Protein AF-A0A357GV58-F1 (afdb_monomer_lite)

pLDDT: mean 77.15, std 15.86, range [41.09, 91.19]

Foldseek 3Di:
DPPPPQQKWKWWDPDPVLLVLVVVVCVVVVWDKDFPDDPRTGIIIGRPVCPVVSPPSDDTPPPGPRDD

Secondary structure (DSSP, 8-state):
-------EEEEEESSHHHHHHHHHHHHHTT---EE--BTTBEEEEEEGGGHHHHTTSS------EE--

Structure (mmCIF, N/CA/C/O backbone):
data_AF-A0A357GV58-F1
#
_entry.id   AF-A0A357GV58-F1
#
loop_
_atom_site.group_PDB
_atom_site.id
_atom_site.type_symbol
_atom_site.label_atom_id
_atom_site.label_alt_id
_atom_site.label_comp_id
_atom_site.label_asym_id
_atom_site.label_entity_id
_atom_site.label_seq_id
_atom_site.pdbx_PDB_ins_code
_atom_site.Cartn_x
_atom_site.Cartn_y
_atom_site.Cartn_z
_atom_site.occupancy
_atom_site.B_iso_or_equiv
_atom_site.auth_seq_id
_atom_site.auth_comp_id
_atom_site.auth_asym_id
_atom_site.auth_atom_id
_atom_site.pdbx_PDB_model_num
ATOM 1 N N . MET A 1 1 ? -4.885 -1.232 -26.176 1.00 41.09 1 MET A N 1
ATOM 2 C CA . MET A 1 1 ? -5.172 -1.287 -24.724 1.00 41.09 1 MET A CA 1
ATOM 3 C C . MET A 1 1 ? -4.292 -2.364 -24.119 1.00 41.09 1 MET A C 1
ATOM 5 O O . MET A 1 1 ? -4.578 -3.536 -24.316 1.00 41.09 1 MET A O 1
ATOM 9 N N . VAL A 1 2 ? -3.188 -1.995 -23.469 1.00 44.25 2 VAL A N 1
ATOM 10 C CA . VAL A 1 2 ? -2.358 -2.975 -22.756 1.00 44.25 2 VAL A CA 1
ATOM 11 C C . VAL A 1 2 ? -3.132 -3.357 -21.497 1.00 44.25 2 VAL A C 1
ATOM 13 O O . VAL A 1 2 ? -3.265 -2.547 -20.582 1.00 44.25 2 VAL A O 1
ATOM 16 N N . LYS A 1 3 ? -3.739 -4.549 -21.495 1.00 45.59 3 LY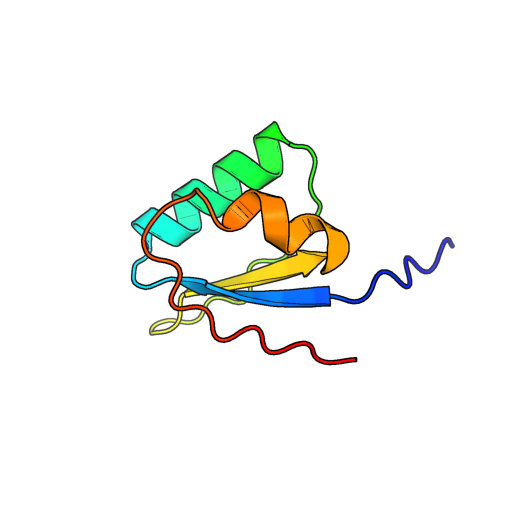S A N 1
ATOM 17 C CA . LYS A 1 3 ? -4.243 -5.156 -20.264 1.00 45.59 3 LYS A CA 1
ATOM 18 C C . LYS A 1 3 ? -3.009 -5.491 -19.444 1.00 45.59 3 LYS A C 1
ATOM 20 O O . LYS A 1 3 ? -2.278 -6.421 -19.761 1.00 45.59 3 LYS A O 1
ATOM 25 N N . ASP A 1 4 ? -2.723 -4.641 -18.473 1.00 51.59 4 ASP A N 1
ATOM 26 C CA . ASP A 1 4 ? -1.644 -4.852 -17.529 1.00 51.59 4 ASP A CA 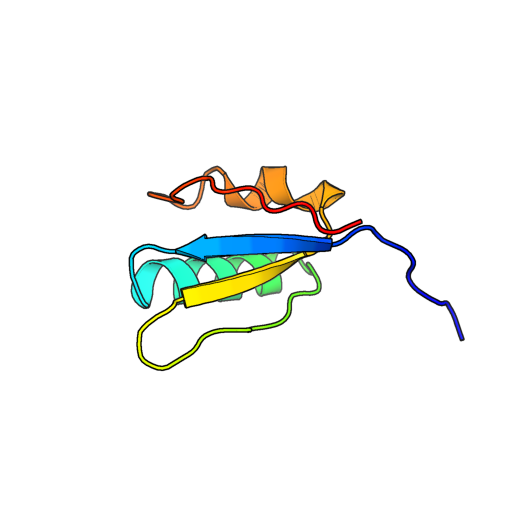1
ATOM 27 C C . ASP A 1 4 ? -2.067 -6.002 -16.598 1.00 51.59 4 ASP A C 1
ATOM 29 O O . ASP A 1 4 ? -2.680 -5.793 -15.553 1.00 51.59 4 ASP A O 1
ATOM 33 N N . ASP A 1 5 ? -1.822 -7.234 -17.052 1.00 56.28 5 ASP A N 1
ATOM 34 C CA . ASP A 1 5 ? -2.144 -8.502 -16.376 1.00 56.28 5 ASP A CA 1
ATOM 35 C C . ASP A 1 5 ? -1.148 -8.797 -15.234 1.00 56.28 5 ASP A C 1
ATOM 37 O O . ASP A 1 5 ? -0.826 -9.939 -14.905 1.00 56.28 5 ASP A O 1
ATOM 41 N N . ARG A 1 6 ? -0.583 -7.745 -14.626 1.00 66.25 6 ARG A N 1
ATOM 42 C CA . ARG A 1 6 ? 0.288 -7.896 -13.464 1.00 66.25 6 ARG A CA 1
ATOM 43 C C . ARG A 1 6 ? -0.579 -8.345 -12.298 1.00 66.25 6 ARG A C 1
ATOM 45 O O . ARG A 1 6 ? -1.456 -7.601 -11.853 1.00 66.25 6 ARG A O 1
ATOM 52 N N . LYS A 1 7 ? -0.317 -9.559 -11.798 1.00 79.50 7 LYS A N 1
ATOM 53 C CA . LYS A 1 7 ? -0.915 -10.079 -10.560 1.00 79.50 7 LYS A CA 1
ATOM 54 C C . LYS A 1 7 ? -0.822 -9.003 -9.485 1.00 79.50 7 LYS A C 1
ATOM 56 O O . LYS A 1 7 ? 0.248 -8.431 -9.279 1.00 79.50 7 LYS A O 1
ATOM 61 N N . LYS A 1 8 ? -1.934 -8.710 -8.819 1.00 83.69 8 LYS A N 1
ATOM 62 C CA . LYS A 1 8 ? -1.989 -7.702 -7.756 1.00 83.69 8 LYS A CA 1
ATOM 63 C C . LYS A 1 8 ? -2.017 -8.393 -6.405 1.00 83.69 8 LYS A C 1
ATOM 65 O O . LYS A 1 8 ? -2.542 -9.493 -6.268 1.00 83.69 8 LYS A O 1
ATOM 70 N N . CYS A 1 9 ? -1.474 -7.735 -5.397 1.00 84.56 9 CYS A N 1
ATOM 71 C CA . CYS A 1 9 ? -1.678 -8.116 -4.009 1.00 84.56 9 CYS A CA 1
ATOM 72 C C . CYS A 1 9 ? -2.239 -6.928 -3.231 1.00 84.56 9 CYS A C 1
ATOM 74 O O . CYS A 1 9 ? -2.126 -5.773 -3.656 1.00 84.56 9 CYS A O 1
ATOM 76 N N . THR A 1 10 ? -2.875 -7.224 -2.103 1.00 86.88 10 THR A N 1
ATOM 77 C CA . THR A 1 10 ? -3.383 -6.205 -1.186 1.00 86.88 10 THR A CA 1
ATOM 78 C C . THR A 1 10 ? -2.518 -6.200 0.063 1.00 86.88 10 THR A C 1
ATOM 80 O O . THR A 1 10 ? -2.360 -7.228 0.717 1.00 86.88 10 THR A O 1
ATOM 83 N N . LEU A 1 11 ? -1.961 -5.041 0.396 1.00 84.38 11 LEU A N 1
ATOM 84 C CA . LEU A 1 11 ? -1.246 -4.803 1.641 1.00 84.38 11 LEU A CA 1
ATOM 85 C C . LEU A 1 11 ? -2.199 -4.220 2.678 1.00 84.38 11 LEU A C 1
ATOM 87 O O . LEU A 1 11 ? -2.974 -3.315 2.363 1.00 84.38 11 LEU A O 1
ATOM 91 N N . LYS A 1 12 ? -2.107 -4.710 3.917 1.00 86.12 12 LYS A N 1
ATOM 92 C CA . LYS A 1 12 ? -2.850 -4.189 5.066 1.00 86.12 12 LYS A CA 1
ATOM 93 C C . LYS A 1 12 ? -1.909 -3.487 6.035 1.00 86.12 12 LYS A C 1
ATOM 95 O O . LYS A 1 12 ? -0.919 -4.060 6.489 1.00 86.12 12 LYS A O 1
ATOM 100 N N . PHE A 1 13 ? -2.253 -2.255 6.382 1.00 83.69 13 PHE A N 1
ATOM 101 C CA . PHE A 1 13 ? -1.479 -1.412 7.286 1.00 83.69 13 PHE A CA 1
ATOM 102 C C . PHE A 1 13 ? -2.156 -1.313 8.653 1.00 83.69 13 PHE A C 1
ATOM 104 O O . PHE A 1 13 ? -3.380 -1.414 8.764 1.00 83.69 13 PHE A O 1
ATOM 111 N N . LYS A 1 14 ? -1.357 -1.125 9.710 1.00 81.88 14 LYS A N 1
ATOM 112 C CA . LYS A 1 14 ? -1.860 -1.008 11.091 1.00 81.88 14 LYS A CA 1
ATOM 113 C C . LYS A 1 14 ? -2.426 0.376 11.388 1.00 81.88 14 LYS A C 1
ATOM 115 O O . LYS A 1 14 ? -3.304 0.507 12.236 1.00 81.88 14 LYS A O 1
ATOM 120 N N . SER A 1 15 ? -1.938 1.399 10.693 1.00 85.81 15 SER A N 1
ATOM 121 C CA . SER A 1 15 ? -2.353 2.779 10.898 1.00 85.81 15 SER A CA 1
ATOM 122 C C . SER A 1 15 ? -2.492 3.549 9.586 1.00 85.81 15 SER A C 1
ATOM 124 O O . SER A 1 15 ? -1.932 3.190 8.547 1.00 85.81 15 SER A O 1
ATOM 126 N N . ARG A 1 16 ? -3.198 4.682 9.659 1.00 86.69 16 ARG A N 1
ATOM 127 C CA . ARG A 1 16 ? -3.276 5.654 8.561 1.00 86.69 16 ARG A CA 1
ATOM 128 C C . ARG A 1 16 ? -1.914 6.285 8.240 1.00 86.69 16 ARG A C 1
ATOM 130 O O . ARG A 1 16 ? -1.692 6.682 7.099 1.00 86.69 16 ARG A O 1
ATOM 137 N N . GLY A 1 17 ? -1.024 6.387 9.231 1.00 86.69 17 GLY A N 1
ATOM 138 C CA . GLY A 1 17 ? 0.338 6.892 9.049 1.00 86.69 17 GLY A CA 1
ATOM 139 C C . GLY A 1 17 ? 1.164 5.974 8.151 1.00 86.69 17 GLY A C 1
ATOM 140 O O . GLY A 1 17 ? 1.749 6.444 7.180 1.00 86.69 17 GLY A O 1
ATOM 141 N N . ASP A 1 18 ? 1.114 4.666 8.406 1.00 84.81 18 ASP A N 1
ATOM 142 C CA . ASP A 1 18 ? 1.831 3.660 7.609 1.00 84.81 18 ASP A CA 1
ATOM 143 C C . ASP A 1 18 ? 1.310 3.611 6.164 1.00 84.81 18 ASP A C 1
ATOM 145 O O . ASP A 1 18 ? 2.095 3.604 5.216 1.00 84.81 18 ASP A O 1
ATOM 149 N N . LEU A 1 19 ? -0.016 3.673 5.982 1.00 87.81 19 LEU A N 1
ATOM 150 C CA . LEU A 1 19 ? -0.635 3.774 4.656 1.00 87.81 19 LEU A CA 1
ATOM 151 C C . LEU A 1 19 ? -0.141 5.011 3.894 1.00 87.81 19 LEU A C 1
ATOM 153 O O . LEU A 1 19 ? 0.188 4.926 2.713 1.00 87.81 19 LEU A O 1
ATOM 157 N N . ARG A 1 20 ? -0.073 6.167 4.562 1.00 90.00 20 ARG A N 1
ATOM 158 C CA . ARG A 1 20 ? 0.410 7.410 3.948 1.00 90.00 20 ARG A CA 1
ATOM 159 C C . ARG A 1 20 ? 1.888 7.313 3.565 1.00 90.00 20 ARG A C 1
ATOM 161 O O . ARG A 1 20 ? 2.261 7.783 2.493 1.00 90.00 20 ARG A O 1
ATOM 168 N N . SER A 1 21 ? 2.713 6.681 4.396 1.00 87.88 21 SER A N 1
ATOM 169 C CA . SER A 1 21 ? 4.115 6.398 4.070 1.00 87.88 21 SER A CA 1
ATOM 170 C C . SER A 1 21 ? 4.239 5.486 2.849 1.00 87.88 21 SER A C 1
ATOM 172 O O . SER A 1 21 ? 5.044 5.769 1.963 1.00 87.88 21 SER A O 1
ATOM 174 N N . ALA A 1 22 ? 3.403 4.448 2.751 1.00 87.88 22 ALA A N 1
ATOM 175 C CA . ALA A 1 22 ? 3.356 3.564 1.590 1.00 87.88 22 ALA A CA 1
ATOM 176 C C . ALA A 1 22 ? 2.919 4.295 0.311 1.00 87.88 22 ALA A C 1
ATOM 178 O O . ALA A 1 22 ? 3.562 4.134 -0.721 1.00 87.88 22 ALA A O 1
ATOM 179 N N . LEU A 1 23 ? 1.891 5.146 0.368 1.00 90.25 23 LEU A N 1
ATOM 180 C CA . LEU A 1 23 ? 1.465 5.967 -0.774 1.00 90.25 23 LEU A CA 1
ATOM 181 C C . LEU A 1 23 ? 2.583 6.905 -1.252 1.00 90.25 23 LEU A C 1
ATOM 183 O O . LEU A 1 23 ? 2.896 6.937 -2.439 1.00 90.25 23 LEU A O 1
ATOM 187 N N . ASN A 1 24 ? 3.244 7.602 -0.324 1.00 91.12 24 ASN A N 1
ATOM 188 C CA . ASN A 1 24 ? 4.373 8.474 -0.649 1.00 91.12 24 ASN A CA 1
ATOM 189 C C . ASN A 1 24 ? 5.548 7.697 -1.263 1.00 91.12 24 ASN A C 1
ATOM 191 O O . ASN A 1 24 ? 6.217 8.192 -2.168 1.00 91.12 24 ASN A O 1
ATOM 195 N N . ALA A 1 25 ? 5.835 6.494 -0.762 1.00 89.56 25 ALA A N 1
ATOM 196 C CA . ALA A 1 25 ? 6.889 5.650 -1.311 1.00 89.56 25 ALA A CA 1
ATOM 197 C C . ALA A 1 25 ? 6.528 5.134 -2.711 1.00 89.56 25 ALA A C 1
ATOM 199 O O . ALA A 1 25 ? 7.363 5.179 -3.609 1.00 89.56 25 ALA A O 1
ATOM 200 N N . ALA A 1 26 ? 5.277 4.715 -2.917 1.00 90.38 26 ALA A N 1
ATOM 201 C CA . ALA A 1 26 ? 4.772 4.291 -4.216 1.00 90.38 26 ALA A CA 1
ATOM 202 C C . ALA A 1 26 ? 4.919 5.392 -5.273 1.00 90.38 26 ALA A C 1
ATOM 204 O O . ALA A 1 26 ? 5.410 5.118 -6.366 1.00 90.38 26 ALA A O 1
ATOM 205 N N . GLU A 1 27 ? 4.565 6.632 -4.926 1.00 91.19 27 GLU A N 1
ATOM 206 C CA . GLU A 1 27 ? 4.737 7.797 -5.797 1.00 91.19 27 GLU A CA 1
ATOM 207 C C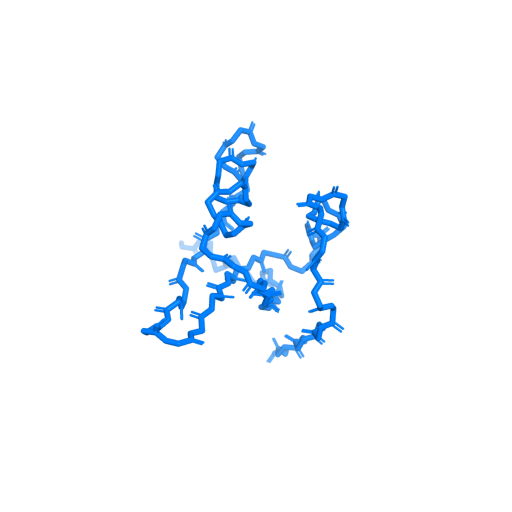 . GLU A 1 27 ? 6.218 8.032 -6.129 1.00 91.19 27 GLU A C 1
ATOM 209 O O . GLU A 1 27 ? 6.584 8.104 -7.301 1.00 91.19 27 GLU A O 1
ATOM 214 N N . LYS A 1 28 ? 7.094 8.042 -5.113 1.00 91.00 28 LYS A N 1
ATOM 215 C CA . LYS A 1 28 ? 8.549 8.196 -5.297 1.00 91.00 28 LYS A CA 1
ATOM 216 C C . LYS A 1 28 ? 9.171 7.104 -6.166 1.00 91.00 28 LYS A C 1
ATOM 218 O O . LYS A 1 28 ? 10.149 7.361 -6.860 1.00 91.00 28 LYS A O 1
ATOM 223 N N . TRP A 1 29 ? 8.641 5.886 -6.104 1.00 90.12 29 TRP A N 1
ATOM 224 C CA . TRP A 1 29 ? 9.144 4.733 -6.851 1.00 90.12 29 TRP A CA 1
ATOM 225 C C . TRP A 1 29 ? 8.437 4.516 -8.194 1.00 90.12 29 TRP A C 1
ATOM 227 O O . TRP A 1 29 ? 8.782 3.575 -8.909 1.00 90.12 29 TRP A O 1
ATOM 237 N N . GLY A 1 30 ? 7.448 5.346 -8.542 1.00 90.75 30 GLY A N 1
ATOM 238 C CA . GLY A 1 30 ? 6.657 5.187 -9.765 1.00 90.75 30 GLY A CA 1
ATOM 239 C C . GLY A 1 30 ? 5.852 3.883 -9.807 1.00 90.75 30 GLY A C 1
ATOM 240 O O . GLY A 1 30 ? 5.614 3.328 -10.880 1.00 90.75 30 GLY A O 1
ATOM 241 N N . ILE A 1 31 ? 5.462 3.350 -8.647 1.00 89.19 31 ILE A N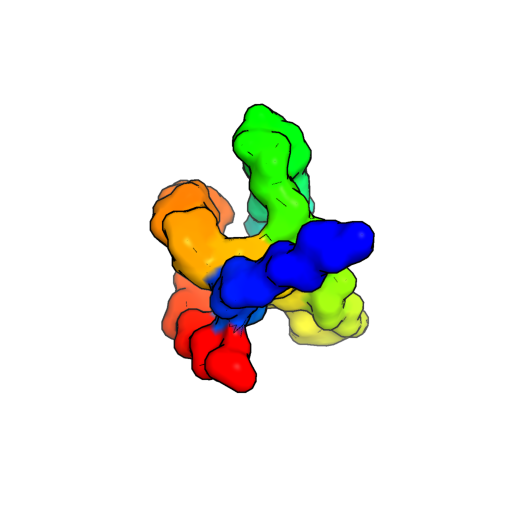 1
ATOM 242 C CA . ILE A 1 31 ? 4.674 2.121 -8.548 1.00 89.19 31 ILE A CA 1
ATOM 243 C C . ILE A 1 31 ? 3.197 2.494 -8.621 1.00 89.19 31 ILE A C 1
ATOM 245 O O . ILE A 1 31 ? 2.692 3.255 -7.799 1.00 89.19 31 ILE A O 1
ATOM 249 N N . ALA A 1 32 ? 2.486 1.920 -9.590 1.00 88.94 32 ALA A N 1
ATOM 250 C CA . ALA A 1 32 ? 1.044 2.085 -9.691 1.00 88.94 32 ALA A CA 1
ATOM 251 C C . ALA A 1 32 ? 0.357 1.408 -8.498 1.00 88.94 32 ALA A C 1
ATOM 253 O O . ALA A 1 32 ? 0.472 0.198 -8.326 1.00 88.94 32 ALA A O 1
ATOM 254 N N . VAL A 1 33 ? -0.375 2.172 -7.692 1.00 89.00 33 VAL A N 1
ATOM 255 C CA . VAL A 1 33 ? -1.094 1.658 -6.520 1.00 89.00 33 VAL A CA 1
ATOM 256 C C . VAL A 1 33 ? -2.547 2.111 -6.536 1.00 89.00 33 VAL A C 1
ATOM 258 O O . VAL A 1 33 ? -2.899 3.103 -7.172 1.00 89.00 33 VAL A O 1
ATOM 261 N N . LYS A 1 34 ? -3.408 1.374 -5.835 1.00 90.75 34 LYS A N 1
ATOM 262 C CA . LYS A 1 34 ? -4.818 1.721 -5.654 1.00 90.75 34 LYS A CA 1
ATOM 263 C C . LYS A 1 34 ? -5.174 1.668 -4.175 1.00 90.75 34 LYS A C 1
ATOM 265 O O . LYS A 1 34 ? -5.087 0.605 -3.565 1.00 90.75 34 LYS A O 1
ATOM 270 N N . ASP A 1 35 ? -5.600 2.800 -3.625 1.00 90.44 35 ASP A N 1
ATOM 271 C CA . ASP A 1 35 ? -6.131 2.867 -2.264 1.00 90.44 35 ASP A CA 1
ATOM 272 C C . ASP A 1 35 ? -7.488 2.144 -2.201 1.00 90.44 35 ASP A C 1
ATOM 274 O O . ASP A 1 35 ? -8.408 2.442 -2.968 1.00 90.44 35 ASP A O 1
ATOM 278 N N . LEU A 1 36 ? -7.579 1.142 -1.327 1.00 89.88 36 LEU A N 1
ATOM 279 C CA . LEU A 1 36 ? -8.783 0.351 -1.056 1.00 89.88 36 LEU A CA 1
ATOM 280 C C . LEU A 1 36 ? -9.280 0.558 0.383 1.00 89.88 36 LEU A C 1
ATOM 282 O O . LEU A 1 36 ? -10.103 -0.219 0.875 1.00 89.88 36 LEU A O 1
ATOM 286 N N . SER A 1 37 ? -8.754 1.568 1.075 1.00 87.50 37 SER A N 1
ATOM 287 C CA . SER A 1 37 ? -9.003 1.794 2.492 1.00 87.50 37 SER A CA 1
ATOM 288 C C . SER A 1 37 ? -10.464 2.130 2.778 1.00 87.50 37 SER A C 1
ATOM 290 O O . SER A 1 37 ? -11.143 2.836 2.030 1.00 87.50 37 SER A O 1
ATOM 292 N N . LYS A 1 38 ? -10.946 1.634 3.916 1.00 87.25 38 LYS A N 1
ATOM 293 C CA . LYS A 1 38 ? -12.269 1.911 4.486 1.00 87.25 38 LYS A CA 1
ATOM 294 C C . LYS A 1 38 ? -12.099 2.556 5.860 1.00 87.25 38 LYS A C 1
ATOM 296 O O . LYS A 1 38 ? -10.998 2.633 6.395 1.00 87.25 38 LYS A O 1
ATOM 301 N N . ARG A 1 39 ? -13.207 2.990 6.472 1.00 82.81 39 ARG A N 1
ATOM 302 C CA . ARG A 1 39 ? -13.212 3.691 7.773 1.00 82.81 39 ARG A CA 1
ATOM 303 C C . ARG A 1 39 ? -12.391 2.999 8.878 1.00 82.81 39 ARG A C 1
ATOM 305 O O . ARG A 1 39 ? -11.834 3.698 9.714 1.00 82.81 39 ARG A O 1
ATOM 312 N N . SER A 1 40 ? -12.311 1.667 8.872 1.00 83.62 40 SER A N 1
ATOM 313 C CA . SER A 1 40 ? -11.610 0.844 9.871 1.00 83.62 40 SER A CA 1
ATOM 314 C C . SER A 1 40 ? -10.479 -0.017 9.295 1.00 83.62 40 SER A C 1
ATOM 316 O O . SER A 1 40 ? -9.920 -0.843 10.012 1.00 83.62 40 SER A O 1
ATOM 318 N N . GLU A 1 41 ? -10.159 0.122 8.007 1.00 85.19 41 GLU A N 1
ATOM 319 C CA . GLU A 1 41 ? -9.185 -0.738 7.330 1.00 85.19 41 GLU A CA 1
ATOM 320 C C . GLU A 1 41 ? -8.296 0.073 6.397 1.00 85.19 41 GLU A C 1
ATOM 322 O O . GLU A 1 41 ? -8.788 0.807 5.544 1.00 85.19 41 GLU A O 1
ATOM 327 N N . PHE A 1 42 ? -6.984 -0.097 6.529 1.00 87.81 42 PHE A N 1
ATOM 328 C CA . PHE A 1 42 ? -5.993 0.594 5.713 1.00 87.81 42 PHE A CA 1
ATOM 329 C C . PHE A 1 42 ? -5.421 -0.393 4.703 1.00 87.81 42 PHE A C 1
ATOM 331 O O . PHE A 1 42 ? -4.627 -1.262 5.071 1.00 87.81 42 PHE A O 1
ATOM 338 N N . LEU A 1 43 ? -5.875 -0.304 3.454 1.00 88.31 43 LEU A N 1
ATOM 339 C CA . LEU A 1 43 ? -5.606 -1.296 2.417 1.00 88.31 43 LEU A CA 1
ATOM 340 C C . LEU A 1 43 ? -5.058 -0.624 1.162 1.00 88.31 43 LEU A C 1
ATOM 342 O O . LEU A 1 43 ? -5.622 0.355 0.678 1.00 88.31 43 LEU A O 1
ATOM 346 N N . LEU A 1 44 ? -4.003 -1.200 0.5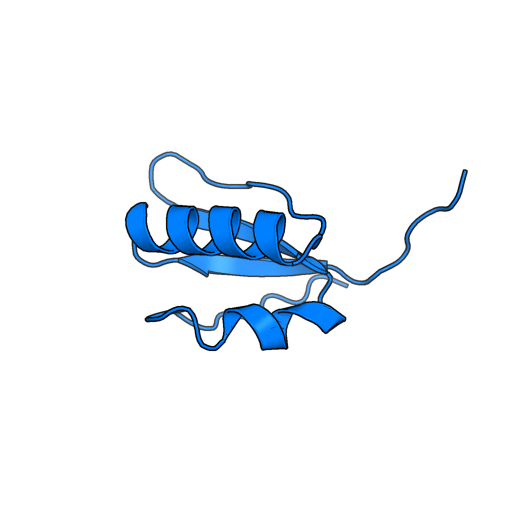93 1.00 87.69 44 LEU A N 1
ATOM 347 C CA . LEU A 1 44 ? -3.409 -0.729 -0.653 1.00 87.69 44 LEU A CA 1
ATOM 348 C C . LEU A 1 44 ? -3.227 -1.899 -1.611 1.00 87.69 44 LEU A C 1
ATOM 350 O O . LEU A 1 44 ? -2.563 -2.878 -1.279 1.00 87.69 44 LEU A O 1
ATOM 354 N N . SER A 1 45 ? -3.796 -1.796 -2.807 1.00 88.75 45 SER A N 1
ATOM 355 C CA . SER A 1 45 ? -3.540 -2.755 -3.877 1.00 88.75 45 SER A CA 1
ATOM 356 C C . SER A 1 45 ? -2.340 -2.309 -4.700 1.00 88.75 45 SER A C 1
ATOM 358 O O . SER A 1 45 ? -2.287 -1.165 -5.158 1.00 88.75 45 SER A O 1
ATOM 360 N N . ILE A 1 46 ? -1.390 -3.221 -4.888 1.00 87.56 46 ILE A N 1
ATOM 361 C CA . ILE A 1 46 ? -0.132 -2.989 -5.601 1.00 87.56 46 ILE A CA 1
ATOM 362 C C . ILE A 1 46 ? 0.178 -4.170 -6.543 1.00 87.56 46 ILE A C 1
ATOM 364 O O . ILE A 1 46 ? -0.386 -5.253 -6.365 1.00 87.56 46 ILE A O 1
ATOM 368 N N . PRO A 1 47 ? 1.084 -4.012 -7.522 1.00 87.69 47 PRO A N 1
ATOM 369 C CA . PRO A 1 47 ? 1.638 -5.127 -8.281 1.00 87.69 47 PRO A CA 1
ATOM 370 C C . PRO A 1 47 ? 2.374 -6.099 -7.350 1.00 87.69 47 PRO A C 1
ATOM 372 O O . PRO A 1 47 ? 3.198 -5.684 -6.531 1.00 87.69 47 PRO A O 1
ATOM 375 N N . ALA A 1 48 ? 2.078 -7.393 -7.457 1.00 84.25 48 ALA A N 1
ATOM 376 C CA . ALA A 1 48 ? 2.605 -8.419 -6.562 1.00 84.25 48 ALA A CA 1
ATOM 377 C C . ALA A 1 48 ? 4.134 -8.557 -6.662 1.00 84.25 48 ALA A C 1
ATOM 379 O O . ALA A 1 48 ? 4.791 -8.775 -5.647 1.00 84.25 48 ALA A O 1
ATOM 380 N N . ASP A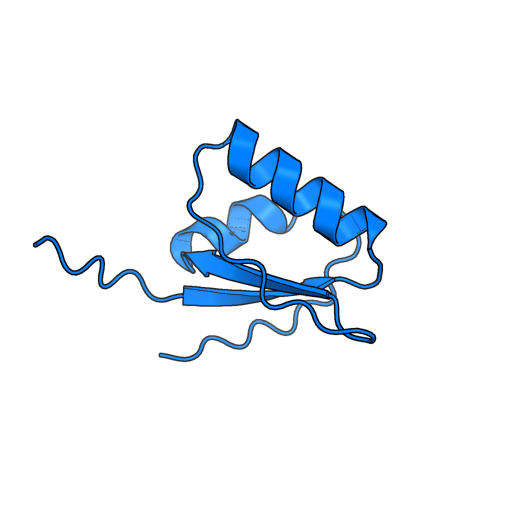 1 49 ? 4.711 -8.340 -7.849 1.00 84.38 49 ASP A N 1
ATOM 381 C CA . ASP A 1 49 ? 6.163 -8.292 -8.083 1.00 84.38 49 ASP A CA 1
ATOM 382 C C . ASP A 1 49 ? 6.853 -7.148 -7.325 1.00 84.38 49 ASP A C 1
ATOM 384 O O . ASP A 1 49 ? 8.055 -7.193 -7.070 1.00 84.38 49 ASP A O 1
ATOM 388 N N . ARG A 1 50 ? 6.090 -6.128 -6.917 1.00 84.81 50 ARG A N 1
ATOM 389 C CA . ARG A 1 50 ? 6.580 -4.964 -6.173 1.00 84.81 50 ARG A CA 1
ATOM 390 C C . ARG A 1 50 ? 6.282 -5.018 -4.679 1.00 84.81 50 ARG A C 1
ATOM 392 O O . ARG A 1 50 ? 6.722 -4.124 -3.961 1.00 84.81 50 ARG A O 1
ATOM 399 N N . ALA A 1 51 ? 5.624 -6.065 -4.180 1.00 82.56 51 ALA A N 1
ATOM 400 C CA . ALA A 1 51 ? 5.348 -6.225 -2.748 1.00 82.56 51 ALA A CA 1
ATOM 401 C C . ALA A 1 51 ? 6.622 -6.215 -1.887 1.00 82.56 51 ALA A C 1
ATOM 403 O O . ALA A 1 51 ? 6.611 -5.687 -0.775 1.00 82.56 51 ALA A O 1
ATOM 404 N N . GLY A 1 52 ? 7.732 -6.713 -2.445 1.00 81.50 52 GLY A N 1
ATOM 405 C CA . GLY A 1 52 ? 9.079 -6.647 -1.872 1.00 81.50 52 GLY A CA 1
ATOM 406 C C . GLY A 1 52 ? 9.521 -5.232 -1.462 1.00 81.50 52 GLY A C 1
ATOM 407 O O . GLY A 1 52 ? 10.168 -5.049 -0.435 1.00 81.50 52 GLY A O 1
ATOM 408 N N . ALA A 1 53 ? 9.130 -4.210 -2.227 1.00 80.88 53 ALA A N 1
ATOM 409 C CA . ALA A 1 53 ? 9.549 -2.832 -1.975 1.00 80.88 53 ALA A CA 1
ATOM 410 C C . ALA A 1 53 ? 8.899 -2.238 -0.717 1.00 80.88 53 ALA A C 1
ATOM 412 O O . ALA A 1 53 ? 9.477 -1.375 -0.065 1.00 80.88 53 ALA A O 1
ATOM 413 N N . PHE A 1 54 ? 7.709 -2.716 -0.347 1.00 80.38 54 PHE A N 1
ATOM 414 C CA . PHE A 1 54 ? 6.967 -2.193 0.797 1.00 80.38 54 PHE A CA 1
ATOM 415 C C . PHE A 1 54 ? 7.321 -2.908 2.102 1.00 80.38 54 PHE A C 1
ATOM 417 O O . PHE A 1 54 ? 7.039 -2.369 3.166 1.00 80.38 54 PHE A O 1
ATOM 424 N N . GLN A 1 55 ? 7.993 -4.066 2.049 1.00 74.19 55 GLN A N 1
ATOM 425 C CA . GLN A 1 55 ? 8.337 -4.865 3.235 1.00 74.19 55 GLN A CA 1
ATOM 426 C C . GLN A 1 55 ? 9.140 -4.081 4.287 1.00 74.19 55 GLN A C 1
ATOM 428 O O . GLN A 1 55 ? 9.025 -4.352 5.480 1.00 74.19 55 GLN A O 1
ATOM 433 N N . SER A 1 56 ? 9.933 -3.098 3.850 1.00 69.75 56 SER A N 1
ATOM 434 C CA . SER A 1 56 ? 10.794 -2.272 4.700 1.00 69.75 56 SER A CA 1
ATOM 435 C C . SER A 1 56 ? 10.105 -1.040 5.297 1.00 69.75 56 SER A C 1
ATOM 437 O O . SER A 1 56 ? 10.670 -0.413 6.189 1.00 69.75 56 SER A O 1
ATOM 439 N N . LEU A 1 57 ? 8.885 -0.687 4.867 1.00 68.81 57 LEU A N 1
ATOM 440 C CA . LEU A 1 57 ? 8.197 0.555 5.265 1.00 68.81 57 LEU A CA 1
ATOM 441 C C . LEU A 1 57 ? 7.498 0.491 6.637 1.00 68.81 57 LEU A C 1
ATOM 443 O O . LEU A 1 57 ? 6.616 1.296 6.925 1.00 68.81 57 LEU A O 1
ATOM 447 N N . GLY A 1 58 ? 7.950 -0.408 7.513 1.00 55.03 58 GLY A N 1
ATOM 448 C CA . GLY A 1 58 ? 7.490 -0.517 8.895 1.00 55.03 58 GLY A CA 1
ATOM 449 C C . GLY A 1 58 ? 6.165 -1.268 9.053 1.00 55.03 58 GLY A C 1
ATOM 450 O O . GLY A 1 58 ? 5.262 -1.164 8.232 1.00 55.03 58 GLY A O 1
ATOM 451 N N . SER A 1 59 ? 6.081 -2.061 10.129 1.00 53.69 59 SER A N 1
ATOM 452 C CA . SER A 1 59 ? 4.894 -2.724 10.702 1.00 53.69 59 SER A CA 1
ATOM 453 C C . SER A 1 59 ? 3.773 -3.171 9.748 1.00 53.69 59 SER A C 1
ATOM 455 O O . SER A 1 59 ? 2.596 -3.130 10.117 1.00 53.69 59 SER A O 1
ATOM 457 N N . ILE A 1 60 ? 4.098 -3.672 8.557 1.00 56.34 60 ILE A N 1
ATOM 458 C CA . ILE A 1 60 ? 3.122 -4.362 7.716 1.00 56.34 60 ILE A CA 1
ATOM 459 C C . ILE A 1 60 ? 2.755 -5.654 8.446 1.00 56.34 60 ILE A C 1
ATOM 461 O O . ILE A 1 60 ? 3.600 -6.523 8.654 1.00 56.34 60 ILE A O 1
ATOM 465 N N . ASN A 1 61 ? 1.494 -5.791 8.858 1.00 54.56 61 ASN A N 1
ATOM 466 C CA . ASN A 1 61 ? 0.969 -7.117 9.166 1.00 54.56 61 ASN A CA 1
ATOM 467 C C . ASN A 1 61 ? 0.839 -7.826 7.815 1.00 54.56 61 ASN A C 1
ATOM 469 O O . ASN A 1 61 ? -0.119 -7.584 7.083 1.00 54.56 61 ASN A O 1
ATOM 473 N N . PHE A 1 62 ? 1.837 -8.636 7.455 1.00 54.66 62 PHE A N 1
ATOM 474 C CA . PHE A 1 62 ? 1.818 -9.447 6.242 1.00 54.66 62 PHE A CA 1
ATOM 475 C C . PHE A 1 62 ? 0.682 -10.468 6.310 1.00 54.66 62 PHE A C 1
ATOM 477 O O . PHE A 1 62 ? 0.860 -11.601 6.740 1.00 54.66 62 PHE A O 1
ATOM 484 N N . GLY A 1 63 ? -0.498 -10.067 5.858 1.00 49.31 63 GLY A N 1
ATOM 485 C CA . GLY A 1 63 ? -1.442 -10.965 5.217 1.00 49.31 63 GLY A CA 1
ATOM 486 C C . GLY A 1 63 ? -1.316 -10.716 3.726 1.00 49.31 63 GLY A C 1
ATOM 487 O O . GLY A 1 63 ? -2.036 -9.872 3.202 1.00 49.31 63 GLY A O 1
ATOM 488 N N . ILE A 1 64 ? -0.353 -11.358 3.049 1.00 52.41 64 ILE A N 1
ATOM 489 C CA . ILE A 1 64 ? -0.310 -11.301 1.583 1.00 52.41 64 ILE A CA 1
ATOM 490 C C . ILE A 1 64 ? -1.508 -12.107 1.089 1.00 52.41 64 ILE A C 1
ATOM 492 O O . ILE A 1 64 ? -1.417 -13.313 0.878 1.00 52.41 64 ILE A O 1
ATOM 496 N N . GLU A 1 65 ? -2.647 -11.450 0.913 1.00 48.09 65 GLU A N 1
ATOM 497 C CA . GLU A 1 65 ? -3.748 -12.038 0.167 1.00 48.09 65 GLU A CA 1
ATOM 498 C C . GLU A 1 65 ? -3.432 -11.819 -1.318 1.00 48.09 65 GLU A C 1
ATOM 500 O O . GLU A 1 65 ? -3.728 -10.774 -1.907 1.00 48.09 65 GLU A O 1
ATOM 505 N N . VAL A 1 66 ? -2.717 -12.781 -1.909 1.00 48.94 66 VAL A N 1
ATOM 506 C CA . VAL A 1 66 ? -2.563 -12.861 -3.364 1.00 48.94 66 VAL A CA 1
ATOM 507 C C . VAL A 1 66 ? -3.894 -13.364 -3.906 1.00 48.94 66 VAL A C 1
ATOM 509 O O . VAL A 1 66 ? -4.166 -14.562 -3.877 1.00 48.94 66 VAL A O 1
ATOM 512 N N . ARG A 1 67 ? -4.749 -12.456 -4.379 1.00 49.31 67 ARG A N 1
ATOM 513 C CA . ARG A 1 67 ? -5.881 -12.855 -5.218 1.00 49.31 67 ARG A CA 1
ATOM 514 C C . ARG A 1 67 ? -5.384 -12.922 -6.658 1.00 49.31 67 ARG A C 1
ATOM 516 O O . ARG A 1 67 ? -4.998 -11.897 -7.217 1.00 49.31 67 ARG A O 1
ATOM 523 N N . ALA A 1 68 ? -5.296 -14.152 -7.164 1.00 42.56 68 ALA A N 1
ATOM 524 C CA . ALA A 1 68 ? -4.987 -14.460 -8.556 1.00 42.56 68 ALA A CA 1
ATOM 525 C C . ALA A 1 68 ? -6.112 -13.994 -9.486 1.00 42.56 68 ALA A C 1
ATOM 527 O O . ALA A 1 68 ? -7.288 -14.049 -9.055 1.00 42.56 68 ALA A O 1
#

Sequence (68 aa):
MVKDDRKKCTLKFKSRGDLRSALNAAEKWGIAVKDLSKRSEFLLSIPADRAGAFQSLGSINFGIEVRA

Radius of gyration: 11.5 Å; chains: 1; bounding box: 24×23×36 Å